Protein AF-A0A6S6TJH9-F1 (afdb_monomer)

Structure (mmCIF, N/CA/C/O backbone):
data_AF-A0A6S6TJH9-F1
#
_entry.id   AF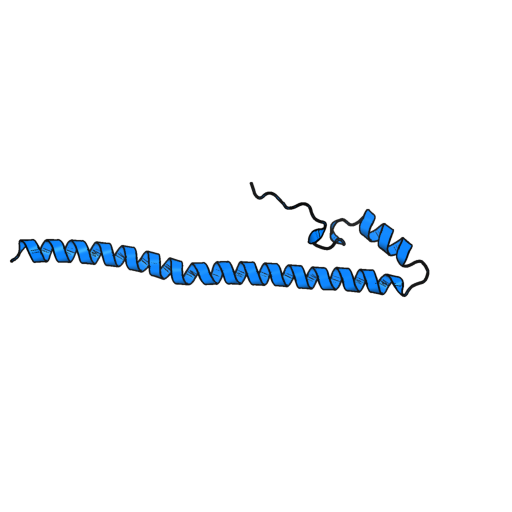-A0A6S6TJH9-F1
#
loop_
_atom_site.group_PDB
_atom_site.id
_atom_site.type_symbol
_atom_site.label_atom_id
_atom_site.label_alt_id
_atom_site.label_comp_id
_atom_site.label_asym_id
_atom_site.label_entity_id
_atom_site.label_seq_id
_atom_site.pdbx_PDB_ins_code
_atom_site.Cartn_x
_atom_site.Cartn_y
_atom_site.Cartn_z
_atom_site.occupancy
_atom_site.B_iso_or_equiv
_atom_site.auth_seq_id
_atom_site.auth_comp_id
_atom_site.auth_asym_id
_atom_site.auth_atom_id
_atom_site.pdbx_PDB_model_num
ATOM 1 N N . MET A 1 1 ? -28.033 -8.277 57.189 1.00 62.03 1 MET A N 1
ATOM 2 C CA . MET A 1 1 ? -28.218 -8.448 55.721 1.00 62.03 1 MET A CA 1
ATOM 3 C C . MET A 1 1 ? -28.247 -7.147 54.907 1.00 62.03 1 MET A C 1
ATOM 5 O O . MET A 1 1 ? -27.500 -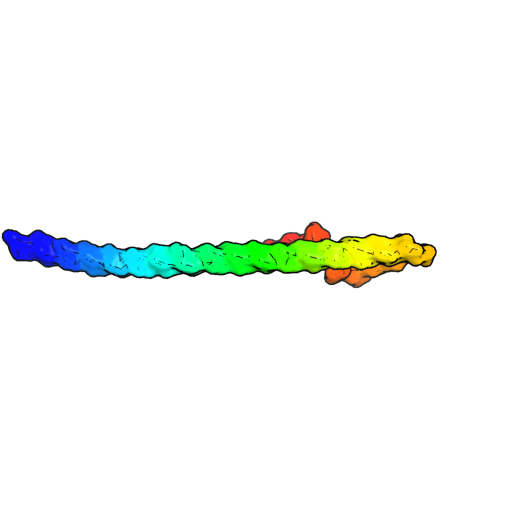7.060 53.939 1.00 62.03 1 MET A O 1
ATOM 9 N N . LYS A 1 2 ? -29.028 -6.115 55.274 1.00 70.25 2 LYS 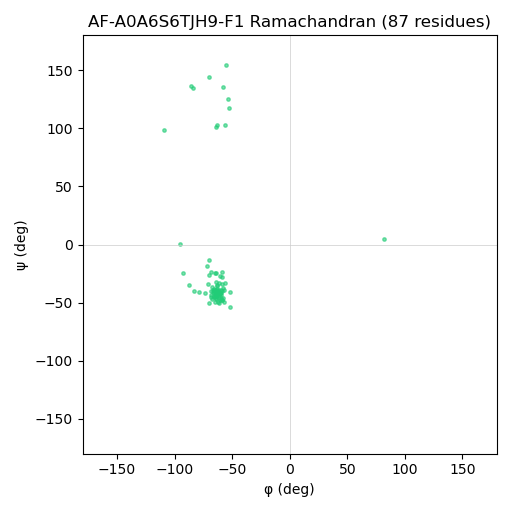A N 1
ATOM 10 C CA . LYS A 1 2 ? -29.228 -4.888 54.458 1.00 70.25 2 LYS A CA 1
ATOM 11 C C . LYS A 1 2 ? -27.941 -4.173 53.987 1.00 70.25 2 LYS A C 1
ATOM 13 O O . LYS A 1 2 ? -27.838 -3.804 52.822 1.00 70.25 2 LYS A O 1
ATOM 18 N N . ARG A 1 3 ? -26.907 -4.055 54.836 1.00 74.75 3 ARG A N 1
ATOM 19 C CA . ARG A 1 3 ? -25.610 -3.433 54.464 1.00 74.75 3 ARG A CA 1
ATOM 20 C C . ARG A 1 3 ? -24.834 -4.189 53.370 1.00 74.75 3 ARG A C 1
ATOM 22 O O . ARG A 1 3 ? -23.998 -3.590 52.696 1.00 74.75 3 ARG A O 1
ATOM 29 N N . ARG A 1 4 ? -25.071 -5.495 53.204 1.00 78.81 4 ARG A N 1
ATOM 30 C CA . ARG A 1 4 ? -24.416 -6.325 52.177 1.00 78.81 4 ARG A CA 1
ATOM 31 C C . ARG A 1 4 ? -25.066 -6.095 50.804 1.00 78.81 4 ARG A C 1
ATOM 33 O O . ARG A 1 4 ? -24.356 -5.883 49.828 1.00 78.81 4 ARG A O 1
ATOM 40 N N . LEU A 1 5 ? -26.397 -5.983 50.766 1.00 84.12 5 LEU A N 1
ATOM 41 C CA . LEU A 1 5 ? -27.173 -5.669 49.555 1.00 84.12 5 LEU A CA 1
ATOM 42 C C . LEU A 1 5 ? -26.831 -4.294 48.960 1.00 84.12 5 LEU A C 1
ATOM 44 O O . LEU A 1 5 ? -26.669 -4.166 47.750 1.00 84.12 5 LEU A O 1
ATOM 48 N N . VAL A 1 6 ? -26.652 -3.263 49.794 1.00 86.88 6 VAL A N 1
ATOM 49 C CA . VAL A 1 6 ? -26.283 -1.914 49.316 1.00 86.88 6 VAL A CA 1
ATOM 50 C C . VAL A 1 6 ? -24.890 -1.900 48.675 1.00 86.88 6 VAL A C 1
ATOM 52 O O . VAL A 1 6 ? -24.691 -1.255 47.643 1.00 86.88 6 VAL A O 1
ATOM 55 N N . ARG A 1 7 ? -23.932 -2.643 49.248 1.00 80.50 7 ARG A N 1
ATOM 56 C CA . ARG A 1 7 ? -22.589 -2.812 48.669 1.00 80.50 7 ARG A CA 1
ATOM 57 C C . ARG A 1 7 ? -22.645 -3.539 47.328 1.00 80.50 7 ARG A C 1
ATOM 59 O O . ARG A 1 7 ? -22.045 -3.064 46.369 1.00 80.50 7 ARG A O 1
ATOM 66 N N . PHE A 1 8 ? -23.431 -4.610 47.242 1.00 85.62 8 PHE A N 1
ATOM 67 C CA . PHE A 1 8 ? -23.624 -5.366 46.005 1.00 85.62 8 PHE A CA 1
ATOM 68 C C . PHE A 1 8 ? -24.263 -4.510 44.899 1.00 85.62 8 PHE A C 1
ATOM 70 O O . PHE A 1 8 ? -23.799 -4.492 43.763 1.00 85.62 8 PHE A O 1
ATOM 77 N N . ARG A 1 9 ? -25.263 -3.690 45.246 1.00 85.88 9 ARG A N 1
ATOM 78 C CA . ARG A 1 9 ? -25.895 -2.752 44.308 1.00 85.88 9 ARG A CA 1
ATOM 79 C C . ARG A 1 9 ? -24.916 -1.685 43.803 1.00 85.88 9 ARG A C 1
ATOM 81 O O . ARG A 1 9 ? -24.888 -1.421 42.602 1.00 85.88 9 ARG A O 1
ATOM 88 N N . LYS A 1 10 ? -24.083 -1.098 44.676 1.00 85.50 10 LYS A N 1
ATOM 89 C CA . LYS A 1 10 ? -23.016 -0.159 44.264 1.00 85.50 10 LYS A CA 1
ATOM 90 C C . LYS A 1 10 ? -21.959 -0.828 43.377 1.00 85.50 10 LYS A C 1
ATOM 92 O O . LYS A 1 10 ? -21.486 -0.195 42.439 1.00 85.50 10 LYS A O 1
ATOM 97 N N . PHE A 1 11 ? -21.603 -2.080 43.656 1.00 86.62 11 PHE A N 1
ATOM 98 C CA . PHE A 1 11 ? -20.689 -2.866 42.824 1.00 86.62 11 PHE A CA 1
ATOM 99 C C . PHE A 1 11 ? -21.280 -3.133 41.431 1.00 86.62 11 PHE A C 1
ATOM 101 O O . PHE A 1 11 ? -20.652 -2.785 40.437 1.00 86.62 11 PHE A O 1
ATOM 108 N N . SER A 1 12 ? -22.529 -3.608 41.351 1.00 82.81 12 SER A N 1
ATOM 109 C CA . SER A 1 12 ? -23.200 -3.884 40.068 1.00 82.81 12 SER A CA 1
ATOM 110 C C . SER A 1 12 ? -23.296 -2.653 39.156 1.00 82.81 12 SER A C 1
ATOM 112 O O . SER A 1 12 ? -23.092 -2.759 37.951 1.00 82.81 12 SER A O 1
ATOM 114 N N . ARG A 1 13 ? -23.534 -1.457 39.722 1.00 83.44 13 ARG A N 1
ATOM 115 C CA . ARG A 1 13 ? -23.568 -0.205 38.946 1.00 83.44 13 ARG A CA 1
ATOM 116 C C . ARG A 1 13 ? -22.206 0.174 38.376 1.00 83.44 13 ARG A C 1
ATOM 118 O O . ARG A 1 13 ? -22.154 0.655 37.251 1.00 83.44 13 ARG A O 1
ATOM 125 N N . ARG A 1 14 ? -21.123 -0.034 39.133 1.00 81.44 14 ARG A N 1
ATOM 126 C CA . ARG A 1 14 ? -19.760 0.231 38.648 1.00 81.44 14 ARG A CA 1
ATOM 127 C C . ARG A 1 14 ? -19.361 -0.752 37.548 1.00 81.44 14 ARG A C 1
ATOM 129 O O . ARG A 1 14 ? -18.880 -0.311 36.513 1.00 81.44 14 ARG A O 1
ATOM 136 N N . MET A 1 15 ? -19.672 -2.038 37.724 1.00 81.69 15 MET A N 1
ATOM 137 C CA . MET A 1 15 ? -19.439 -3.062 36.698 1.00 81.69 15 MET A CA 1
ATOM 138 C C . MET A 1 15 ? -20.214 -2.778 35.410 1.00 81.69 15 MET A C 1
ATOM 140 O O . MET A 1 15 ? -19.646 -2.886 34.334 1.00 81.69 15 MET A O 1
ATOM 144 N N . LYS A 1 16 ? -21.478 -2.337 35.498 1.00 80.25 16 LYS A N 1
ATOM 145 C CA . LYS A 1 16 ? -22.278 -1.984 34.313 1.00 80.25 16 LYS A CA 1
ATOM 146 C C . LYS A 1 16 ? -21.616 -0.900 33.454 1.00 80.25 16 LYS A C 1
ATOM 148 O O . LYS A 1 16 ? -21.686 -0.975 32.233 1.00 80.25 16 LYS A O 1
ATOM 153 N N . HIS A 1 17 ? -2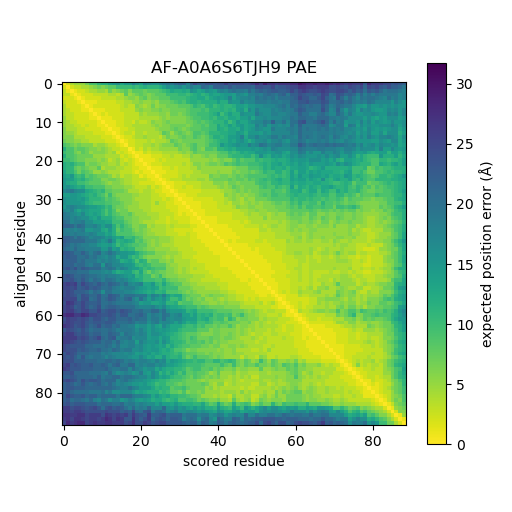0.999 0.105 34.076 1.00 79.31 17 HIS A N 1
ATOM 154 C CA . HIS A 1 17 ? -20.302 1.157 33.336 1.00 79.31 17 HIS A CA 1
ATOM 155 C C . HIS A 1 17 ? -18.980 0.674 32.734 1.00 79.31 17 HIS A C 1
ATOM 157 O O . HIS A 1 17 ? -18.730 0.981 31.574 1.00 79.31 17 HIS A O 1
ATOM 163 N N . GLY A 1 18 ? -18.185 -0.110 33.473 1.00 83.56 18 GLY A N 1
ATOM 164 C CA . GLY A 1 18 ? -16.949 -0.702 32.943 1.00 83.56 18 GLY A CA 1
ATOM 165 C C . GLY A 1 18 ? -17.213 -1.622 31.750 1.00 83.56 18 GLY A C 1
ATOM 166 O O . GLY A 1 18 ? -16.636 -1.432 30.686 1.00 83.56 18 GLY A O 1
ATOM 167 N N . LEU A 1 19 ? -18.200 -2.515 31.878 1.00 83.81 19 LEU A N 1
ATOM 168 C CA . LEU A 1 19 ? -18.573 -3.466 30.828 1.00 83.81 19 LEU A CA 1
ATOM 169 C C . LEU A 1 19 ? -19.050 -2.771 29.541 1.00 83.81 19 LEU A C 1
ATOM 171 O O . LEU A 1 19 ? -18.828 -3.268 28.445 1.00 83.81 19 LEU A O 1
ATOM 175 N N . HIS A 1 20 ? -19.711 -1.613 29.657 1.00 81.75 20 HIS A N 1
ATOM 176 C CA . HIS A 1 20 ? -20.167 -0.840 28.495 1.00 81.75 20 HIS A CA 1
ATOM 177 C C . HIS A 1 20 ? -19.010 -0.185 27.736 1.00 81.75 20 HIS A C 1
ATOM 179 O O . HIS A 1 20 ? -19.076 -0.056 26.516 1.00 81.75 20 HIS A O 1
ATOM 185 N N . ILE A 1 21 ? -17.966 0.239 28.452 1.00 83.38 21 ILE A N 1
ATOM 186 C CA . ILE A 1 21 ? -16.753 0.810 27.856 1.00 83.38 21 ILE A CA 1
ATOM 187 C C . ILE A 1 21 ? -15.977 -0.298 27.144 1.00 83.38 21 ILE A C 1
ATOM 189 O O . ILE A 1 21 ? -15.723 -0.174 25.952 1.00 83.38 21 ILE A O 1
ATOM 193 N N . GLU A 1 22 ? -15.729 -1.420 27.821 1.00 81.25 22 GLU A N 1
ATOM 194 C CA . GLU A 1 22 ? -15.056 -2.588 27.236 1.00 81.25 22 GLU A CA 1
ATOM 195 C C . GLU A 1 22 ? -15.817 -3.131 26.014 1.00 81.25 22 GLU A C 1
ATOM 197 O O . GLU A 1 22 ? -15.223 -3.469 24.989 1.00 81.25 22 GLU A O 1
ATOM 202 N N . TRP A 1 23 ? -17.153 -3.163 26.068 1.00 82.94 23 TRP A N 1
ATOM 203 C CA . TRP A 1 23 ? -17.972 -3.569 24.925 1.00 82.94 23 TRP A CA 1
ATOM 204 C C . TRP A 1 23 ? -17.862 -2.590 23.748 1.00 82.94 23 TRP A C 1
ATOM 206 O O . TRP A 1 23 ? -17.772 -3.008 22.596 1.00 82.94 23 TRP A O 1
ATOM 216 N N . LYS A 1 24 ? -17.826 -1.279 24.009 1.00 85.00 24 LYS A N 1
ATOM 217 C CA . LYS A 1 24 ? -17.587 -0.289 22.950 1.00 85.00 24 LYS A CA 1
ATOM 218 C C . LYS A 1 24 ? -16.197 -0.436 22.342 1.00 85.00 24 LYS A C 1
ATOM 220 O O . LYS A 1 24 ? -16.082 -0.486 21.121 1.00 85.00 24 LYS A O 1
ATOM 225 N N . GLU A 1 25 ? -15.167 -0.568 23.169 1.00 82.25 25 GLU A N 1
ATOM 226 C CA . GLU A 1 25 ? -13.783 -0.730 22.719 1.00 82.25 25 GLU A CA 1
ATOM 227 C C . GLU A 1 25 ? -13.609 -2.002 21.882 1.00 82.25 25 GLU A C 1
ATOM 229 O O . GLU A 1 25 ? -13.044 -1.953 20.790 1.00 82.25 25 GLU A O 1
ATOM 234 N N . THR A 1 26 ? -14.178 -3.129 22.315 1.00 83.88 26 THR A N 1
ATOM 235 C CA . THR A 1 26 ? -14.123 -4.395 21.560 1.00 83.88 26 THR A CA 1
ATOM 236 C C . THR A 1 26 ? -14.852 -4.338 20.218 1.00 83.88 26 THR A C 1
ATOM 238 O O . THR A 1 26 ? -14.491 -5.078 19.307 1.00 83.88 26 THR A O 1
ATOM 241 N N . VAL A 1 27 ? -15.834 -3.449 20.046 1.00 84.19 27 VAL A N 1
ATOM 242 C CA . VAL A 1 27 ? -16.519 -3.236 18.759 1.00 84.19 27 VAL A CA 1
ATOM 243 C C . VAL A 1 27 ? -15.799 -2.202 17.885 1.00 84.19 27 VAL A C 1
ATOM 245 O O . VAL A 1 27 ? -15.790 -2.327 16.656 1.00 84.19 27 VAL A O 1
ATOM 248 N N . GLU A 1 28 ? -15.206 -1.171 18.483 1.00 85.00 28 GLU A N 1
ATOM 249 C CA . GLU A 1 28 ? -14.566 -0.060 17.770 1.00 85.00 28 GLU A CA 1
ATOM 250 C C . GLU A 1 28 ? -13.132 -0.387 17.327 1.00 85.00 28 GLU A C 1
ATOM 252 O O . GLU A 1 28 ? -12.768 -0.088 16.186 1.00 85.00 28 GLU A O 1
ATOM 257 N N . ILE A 1 29 ? -12.337 -1.068 18.160 1.00 84.69 29 ILE A N 1
ATOM 258 C CA . ILE A 1 29 ? -10.941 -1.429 17.855 1.00 84.69 29 ILE A CA 1
ATOM 259 C C . ILE A 1 29 ? -10.833 -2.258 16.562 1.00 84.69 29 ILE A C 1
ATOM 261 O O . ILE A 1 29 ? -10.062 -1.867 15.679 1.00 84.69 29 ILE A O 1
ATOM 265 N N . PRO A 1 30 ? -11.622 -3.334 16.353 1.00 86.12 30 PRO A N 1
ATOM 266 C CA . PRO A 1 30 ? -11.537 -4.115 15.123 1.00 86.12 30 PRO A CA 1
ATOM 267 C C . PRO A 1 30 ? -11.914 -3.301 13.887 1.00 86.12 30 PRO 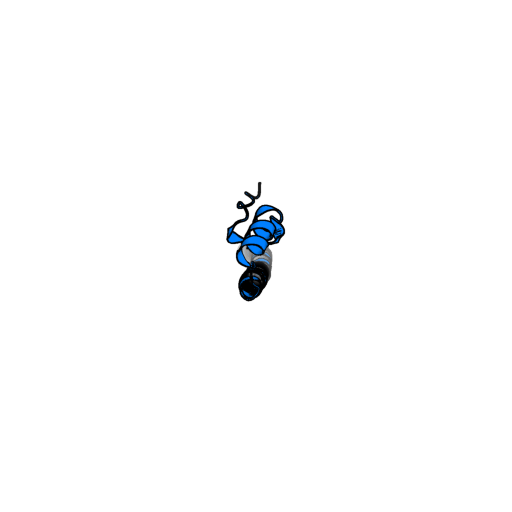A C 1
ATOM 269 O O . PRO A 1 30 ? -11.313 -3.480 12.833 1.00 86.12 30 PRO A O 1
ATOM 272 N N . LYS A 1 31 ? -12.876 -2.372 13.998 1.00 85.94 31 LYS A N 1
ATOM 273 C CA . LYS A 1 31 ? -13.258 -1.489 12.884 1.00 85.94 31 LYS A CA 1
ATOM 274 C C . LYS A 1 31 ? -12.121 -0.545 12.507 1.00 85.94 31 LYS A C 1
ATOM 276 O O . LYS A 1 31 ? -11.862 -0.350 11.321 1.00 85.94 31 LYS A O 1
ATOM 281 N N . LEU A 1 32 ? -11.430 0.021 13.495 1.00 86.38 32 LEU A N 1
ATOM 282 C CA . LEU A 1 32 ? -10.284 0.901 13.266 1.00 86.38 32 LEU A CA 1
ATOM 283 C C . LEU A 1 32 ? -9.110 0.146 12.635 1.00 86.38 32 LEU A C 1
ATOM 285 O O . LEU A 1 32 ? -8.527 0.641 11.671 1.00 86.38 32 LEU A O 1
ATOM 289 N N . ILE A 1 33 ? -8.797 -1.054 13.132 1.00 85.94 33 ILE A N 1
ATOM 290 C CA . ILE A 1 33 ? -7.752 -1.918 12.563 1.00 85.94 33 ILE A CA 1
ATOM 291 C C . ILE A 1 33 ? -8.108 -2.283 11.123 1.00 85.94 33 ILE A C 1
ATOM 293 O O . ILE A 1 33 ? -7.318 -2.028 10.218 1.00 85.94 33 ILE A O 1
ATOM 297 N N . LYS A 1 34 ? -9.337 -2.761 10.899 1.00 88.12 34 LYS A N 1
ATOM 298 C CA . LYS A 1 34 ? -9.861 -3.090 9.574 1.00 88.12 34 LYS A CA 1
ATOM 299 C C . LYS A 1 34 ? -9.672 -1.912 8.616 1.00 88.12 34 LYS A C 1
ATOM 301 O O . LYS A 1 34 ? -9.032 -2.054 7.582 1.00 88.12 34 LYS A O 1
ATOM 306 N N . ASN A 1 35 ? -10.144 -0.720 8.976 1.00 88.06 35 ASN A N 1
ATOM 307 C CA . ASN A 1 35 ? -10.014 0.466 8.126 1.00 88.06 35 ASN A CA 1
ATOM 308 C C . ASN A 1 35 ? -8.550 0.826 7.817 1.00 88.06 35 ASN A C 1
ATOM 310 O O . ASN A 1 35 ? -8.240 1.201 6.684 1.00 88.06 35 ASN A O 1
ATOM 314 N N . LYS A 1 36 ? -7.641 0.696 8.794 1.00 88.00 36 LYS A N 1
ATOM 315 C CA . LYS A 1 36 ? -6.199 0.905 8.585 1.00 88.00 36 LYS A CA 1
ATOM 316 C C . LYS A 1 36 ? -5.616 -0.116 7.604 1.00 88.00 36 LYS A C 1
ATOM 318 O O . LYS A 1 36 ? -4.869 0.272 6.707 1.00 88.00 36 LYS A O 1
ATOM 323 N N . GLU A 1 37 ? -5.986 -1.387 7.727 1.00 87.06 37 GLU A N 1
ATOM 324 C CA . GLU A 1 37 ? -5.539 -2.45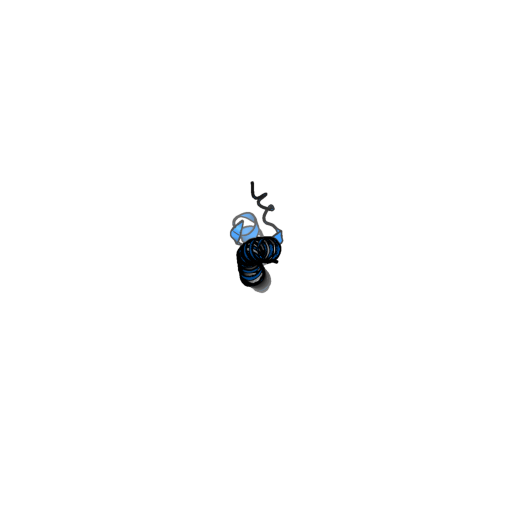1 6.823 1.00 87.06 37 GLU A CA 1
ATOM 325 C C . GLU A 1 37 ? -6.071 -2.266 5.403 1.00 87.06 37 GLU A C 1
ATOM 327 O O . GLU A 1 37 ? -5.287 -2.323 4.458 1.00 87.06 37 GLU A O 1
ATOM 332 N N . TYR A 1 38 ? -7.357 -1.941 5.231 1.00 86.50 38 TYR A N 1
ATOM 333 C CA . TYR A 1 38 ? -7.917 -1.643 3.907 1.00 86.50 38 TYR A CA 1
ATOM 334 C C . TYR A 1 38 ? -7.243 -0.437 3.259 1.00 86.50 38 TYR A C 1
ATOM 336 O O . TYR A 1 38 ? -6.964 -0.458 2.062 1.00 86.50 38 TYR A O 1
ATOM 344 N N . LYS A 1 39 ? -6.928 0.605 4.037 1.00 88.94 39 LYS A N 1
ATOM 345 C CA . LYS A 1 39 ? -6.183 1.763 3.530 1.00 88.94 39 LYS A CA 1
ATOM 346 C C . LYS A 1 39 ? -4.768 1.371 3.094 1.00 88.94 39 LYS A C 1
ATOM 348 O O . LYS A 1 39 ? -4.314 1.810 2.040 1.00 88.94 39 LYS A O 1
ATOM 353 N N . LYS A 1 40 ? -4.085 0.517 3.865 1.00 88.94 40 LYS A N 1
ATOM 354 C CA . LYS A 1 40 ? -2.759 -0.013 3.511 1.00 88.94 40 LYS A CA 1
ATOM 355 C C . LYS A 1 40 ? -2.816 -0.866 2.242 1.00 88.94 40 LYS A C 1
ATOM 357 O O . LYS A 1 40 ? -2.007 -0.655 1.345 1.00 88.94 40 LYS A O 1
ATOM 362 N N . ALA A 1 41 ? -3.796 -1.760 2.137 1.00 88.94 41 ALA A N 1
ATOM 363 C CA . ALA A 1 41 ? -4.018 -2.584 0.953 1.00 88.94 41 ALA A CA 1
ATOM 364 C C . ALA A 1 41 ? -4.334 -1.725 -0.284 1.00 88.94 41 ALA A C 1
ATOM 366 O O . ALA A 1 41 ? -3.759 -1.942 -1.346 1.00 88.94 41 ALA A O 1
ATOM 367 N N . GLY A 1 42 ? -5.171 -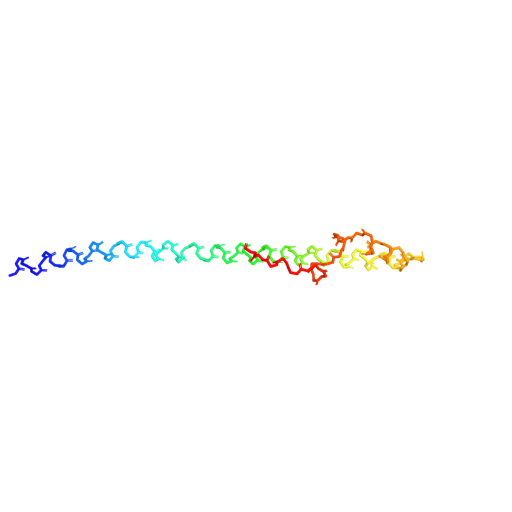0.691 -0.146 1.00 89.94 42 GLY A N 1
ATOM 368 C CA . GLY A 1 42 ? -5.461 0.255 -1.227 1.00 89.94 42 GLY A CA 1
ATOM 369 C C . GLY A 1 42 ? -4.214 0.996 -1.718 1.00 89.94 42 GLY A C 1
ATOM 370 O O . GLY A 1 42 ? -3.995 1.110 -2.924 1.00 89.94 42 GLY A O 1
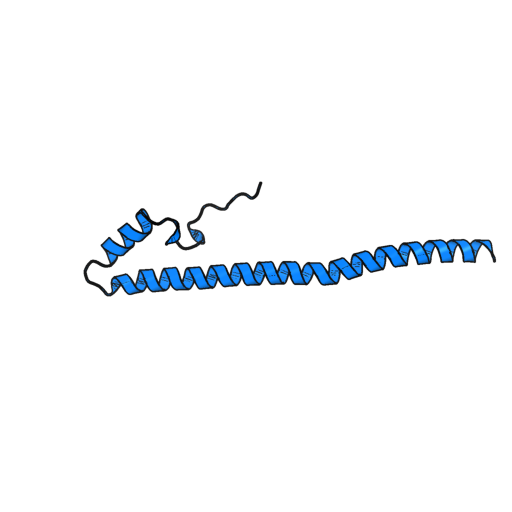ATOM 371 N N . ASN A 1 43 ? -3.348 1.427 -0.797 1.00 89.25 43 ASN A N 1
ATOM 372 C CA . ASN A 1 43 ? -2.065 2.036 -1.154 1.00 89.25 43 ASN A CA 1
ATOM 373 C C . ASN A 1 43 ? -1.134 1.048 -1.874 1.00 89.25 43 ASN A C 1
ATOM 375 O O . ASN A 1 43 ? -0.483 1.429 -2.842 1.00 89.25 43 ASN A O 1
ATOM 379 N N . GLN A 1 44 ? -1.099 -0.219 -1.450 1.00 89.88 44 GLN A N 1
ATOM 380 C CA . GLN A 1 44 ? -0.311 -1.259 -2.120 1.00 89.88 44 GLN A CA 1
ATOM 381 C C . GLN A 1 44 ? -0.806 -1.533 -3.543 1.00 89.88 44 GLN A C 1
ATOM 383 O O . GLN A 1 44 ? 0.005 -1.630 -4.458 1.00 89.88 44 GLN A O 1
ATOM 388 N N . VAL A 1 45 ? -2.123 -1.605 -3.760 1.00 92.12 45 VAL A N 1
ATOM 389 C CA . VAL A 1 45 ? -2.694 -1.758 -5.110 1.00 92.12 45 VAL A CA 1
ATOM 390 C C . VAL A 1 45 ? -2.295 -0.583 -6.002 1.00 92.12 45 VAL A C 1
ATOM 392 O O . VAL A 1 45 ? -1.879 -0.777 -7.142 1.00 92.12 45 VAL A O 1
ATOM 395 N N . LEU A 1 46 ? -2.368 0.639 -5.474 1.00 91.69 46 LEU A N 1
ATOM 396 C CA . LEU A 1 46 ? -1.968 1.841 -6.201 1.00 91.69 46 LEU A CA 1
ATOM 397 C C . LEU A 1 46 ? -0.470 1.837 -6.545 1.00 91.69 46 LEU A C 1
ATOM 399 O O . LEU A 1 46 ? -0.086 2.274 -7.630 1.00 91.69 46 LEU A O 1
ATOM 403 N N . ASP A 1 47 ? 0.373 1.301 -5.666 1.00 90.44 47 ASP A N 1
ATOM 404 C CA . ASP A 1 47 ? 1.796 1.119 -5.945 1.00 90.44 47 ASP A CA 1
ATOM 405 C C . ASP A 1 47 ? 2.059 0.067 -7.023 1.00 90.44 47 ASP A C 1
ATOM 407 O O . ASP A 1 47 ? 2.890 0.307 -7.899 1.00 90.44 47 ASP A O 1
ATOM 411 N N . ILE A 1 48 ? 1.323 -1.049 -7.020 1.00 92.19 48 ILE A N 1
ATOM 412 C CA . ILE A 1 48 ? 1.410 -2.065 -8.079 1.00 92.19 48 ILE A CA 1
ATOM 413 C C . ILE A 1 48 ? 1.075 -1.430 -9.431 1.00 92.19 48 ILE A C 1
ATOM 415 O O . ILE A 1 48 ? 1.852 -1.556 -10.370 1.00 92.19 48 ILE A O 1
ATOM 419 N N . VAL A 1 49 ? -0.015 -0.663 -9.523 1.00 92.06 49 VAL A N 1
ATOM 420 C CA . VAL A 1 49 ? -0.402 0.031 -10.765 1.00 92.06 49 VAL A CA 1
ATOM 421 C C . VAL A 1 49 ? 0.681 1.012 -11.230 1.00 92.06 49 VAL A C 1
ATOM 423 O O . VAL A 1 49 ? 1.003 1.068 -12.421 1.00 92.06 49 VAL A O 1
ATOM 426 N N . LYS A 1 50 ? 1.294 1.767 -10.311 1.00 89.25 50 LYS A N 1
ATOM 427 C CA . LYS A 1 50 ? 2.424 2.652 -10.643 1.00 89.25 50 LYS A CA 1
ATOM 428 C C . LYS A 1 50 ? 3.616 1.864 -11.177 1.00 89.25 50 LYS A C 1
ATOM 430 O O . LYS A 1 50 ? 4.178 2.241 -12.198 1.00 89.25 50 LYS A O 1
ATOM 435 N N . MET A 1 51 ? 3.987 0.764 -10.528 1.00 89.56 51 MET A N 1
ATOM 436 C CA . MET A 1 51 ? 5.103 -0.074 -10.971 1.00 89.56 51 MET A CA 1
ATOM 437 C C . MET A 1 51 ? 4.832 -0.717 -12.332 1.00 89.56 51 MET A C 1
ATOM 439 O O . MET A 1 51 ? 5.692 -0.672 -13.208 1.00 89.56 51 MET A O 1
ATOM 443 N N . THR A 1 52 ? 3.633 -1.261 -12.545 1.00 91.62 52 THR A N 1
ATOM 444 C CA . THR A 1 52 ? 3.239 -1.864 -13.823 1.00 91.62 52 THR A CA 1
ATOM 445 C C . THR A 1 52 ? 3.212 -0.832 -14.945 1.00 91.62 52 THR A C 1
ATOM 447 O O . THR A 1 52 ? 3.721 -1.106 -16.028 1.00 91.62 52 THR A O 1
ATOM 450 N N . SER A 1 53 ? 2.676 0.367 -14.701 1.00 86.81 53 SER A N 1
ATOM 451 C CA . SER A 1 53 ? 2.653 1.430 -15.715 1.00 86.81 53 SER A CA 1
ATOM 452 C C . SER A 1 53 ? 4.057 1.942 -16.053 1.00 86.81 53 SER A C 1
ATOM 454 O O . SER A 1 53 ? 4.369 2.099 -17.230 1.00 86.81 53 SER A O 1
ATOM 456 N N . LEU A 1 54 ? 4.938 2.109 -15.059 1.00 86.31 54 LEU A N 1
ATOM 457 C CA . LEU A 1 54 ? 6.356 2.421 -15.284 1.00 86.31 54 LEU A CA 1
ATOM 458 C C . LEU A 1 54 ? 7.059 1.319 -16.092 1.00 86.31 54 LEU A C 1
ATOM 460 O O . LEU A 1 54 ? 7.822 1.623 -17.004 1.00 86.31 54 LEU A O 1
ATOM 464 N N . GLY A 1 55 ? 6.773 0.048 -15.800 1.00 86.19 55 GLY A N 1
ATOM 465 C CA . GLY A 1 55 ? 7.300 -1.088 -16.559 1.00 86.19 55 GLY A CA 1
ATOM 466 C C . GLY A 1 55 ? 6.790 -1.135 -18.001 1.00 86.19 55 GLY A C 1
ATOM 467 O O . GLY A 1 55 ? 7.559 -1.409 -18.915 1.00 86.19 55 GLY A O 1
ATOM 468 N N . ALA A 1 56 ? 5.521 -0.799 -18.239 1.00 88.31 56 ALA A N 1
ATOM 469 C CA . ALA A 1 56 ? 4.943 -0.777 -19.582 1.00 88.31 56 ALA A CA 1
ATOM 470 C C . ALA A 1 56 ? 5.603 0.271 -20.497 1.00 88.31 56 ALA A C 1
ATOM 472 O O . ALA A 1 56 ? 5.750 0.036 -21.696 1.00 88.31 56 ALA A O 1
ATOM 473 N N . ILE A 1 57 ? 6.064 1.400 -19.941 1.00 86.50 57 ILE A N 1
ATOM 474 C CA . ILE A 1 57 ? 6.765 2.450 -20.701 1.00 86.50 57 ILE A CA 1
ATOM 475 C C . ILE A 1 57 ? 8.051 1.912 -21.351 1.00 86.50 57 ILE A C 1
ATOM 477 O O . ILE A 1 57 ? 8.445 2.395 -22.410 1.00 86.50 57 ILE A O 1
ATOM 481 N N . TRP A 1 58 ? 8.679 0.878 -20.783 1.00 87.81 58 TRP A N 1
ATOM 482 C CA . TRP A 1 58 ? 9.911 0.286 -21.318 1.00 87.81 58 TRP A CA 1
ATOM 483 C C . TRP A 1 58 ? 9.734 -0.491 -22.624 1.00 87.81 58 TRP A C 1
ATOM 485 O O . TRP A 1 58 ? 10.726 -0.774 -23.290 1.00 87.81 58 TRP A O 1
ATOM 495 N N . VAL A 1 59 ? 8.498 -0.799 -23.022 1.00 89.38 59 VAL A N 1
ATOM 496 C CA . VAL A 1 59 ? 8.206 -1.416 -24.327 1.00 89.38 59 VAL A CA 1
ATOM 497 C C . VAL A 1 59 ? 8.487 -0.438 -25.479 1.00 89.38 59 VAL A C 1
ATOM 499 O O . VAL A 1 59 ? 8.757 -0.856 -26.602 1.00 89.38 59 VAL A O 1
ATOM 502 N N . ILE A 1 60 ? 8.458 0.871 -25.210 1.00 88.56 60 ILE A N 1
ATOM 503 C CA . ILE A 1 60 ? 8.699 1.915 -26.208 1.00 88.56 60 ILE A CA 1
ATOM 504 C C . ILE A 1 60 ? 10.214 2.170 -26.325 1.00 88.56 60 ILE A C 1
ATOM 506 O O . ILE A 1 60 ? 10.886 2.310 -25.297 1.00 88.56 60 ILE A O 1
ATOM 510 N N . PRO A 1 61 ? 10.779 2.302 -27.543 1.00 89.00 61 PRO A N 1
ATOM 511 C CA . PRO A 1 61 ? 12.160 2.746 -27.722 1.00 89.00 61 PRO A CA 1
ATOM 512 C C . PRO A 1 61 ? 12.406 4.077 -26.997 1.00 89.00 61 PRO A C 1
ATOM 514 O O . PRO A 1 61 ? 11.676 5.045 -27.191 1.00 89.00 61 PRO A O 1
ATOM 517 N N . GLY A 1 62 ? 13.414 4.131 -26.122 1.00 87.25 62 GLY A N 1
ATOM 518 C CA . GLY A 1 62 ? 13.669 5.305 -25.271 1.00 87.25 62 GLY A CA 1
ATOM 519 C C . GLY A 1 62 ? 12.802 5.394 -24.003 1.00 87.25 62 GLY A C 1
ATOM 520 O O . GLY A 1 62 ? 12.934 6.346 -23.231 1.00 87.25 62 GLY A O 1
ATOM 521 N N . GLY A 1 63 ? 11.971 4.387 -23.723 1.00 89.56 63 GLY A N 1
ATOM 522 C CA . GLY A 1 63 ? 11.110 4.311 -22.542 1.00 89.56 63 GLY A CA 1
ATOM 523 C C . GLY A 1 63 ? 11.853 4.424 -21.210 1.00 89.56 63 GLY A C 1
ATOM 524 O O . GLY A 1 63 ? 11.348 5.038 -20.270 1.00 89.56 63 GLY A O 1
ATOM 525 N N . ALA A 1 64 ? 13.089 3.928 -21.130 1.00 87.88 64 ALA A N 1
ATOM 526 C CA . ALA A 1 64 ? 13.924 4.063 -19.936 1.00 87.88 64 ALA A CA 1
ATOM 527 C C . ALA A 1 64 ? 14.236 5.536 -19.602 1.00 87.88 64 ALA A C 1
ATOM 529 O O . ALA A 1 64 ? 14.175 5.937 -18.438 1.00 87.88 64 ALA A O 1
ATOM 530 N N . VAL A 1 65 ? 14.498 6.363 -20.621 1.00 90.00 65 VAL A N 1
ATOM 531 C CA . VAL A 1 65 ? 14.774 7.799 -20.455 1.00 90.00 65 VAL A CA 1
ATOM 532 C C . VAL A 1 65 ? 13.511 8.532 -20.002 1.00 90.00 65 VAL A C 1
ATOM 534 O O . VAL A 1 65 ? 13.551 9.290 -19.034 1.00 90.00 65 VAL A O 1
ATOM 537 N N . LEU A 1 66 ? 12.369 8.246 -20.634 1.00 88.25 66 LEU A N 1
ATOM 538 C CA . LEU A 1 66 ? 11.057 8.774 -20.234 1.00 88.25 66 LEU A CA 1
ATOM 539 C C . LEU A 1 66 ? 10.703 8.401 -18.790 1.00 88.25 66 LEU A C 1
ATOM 541 O O . LEU A 1 66 ? 10.313 9.260 -18.003 1.00 88.25 66 LEU A O 1
ATOM 545 N N . THR A 1 67 ? 10.904 7.138 -18.420 1.00 88.50 67 THR A N 1
ATOM 546 C CA . THR A 1 67 ? 10.672 6.631 -17.063 1.00 88.50 67 THR A CA 1
ATOM 547 C C . THR A 1 67 ? 11.540 7.372 -16.046 1.00 88.50 67 THR A C 1
ATOM 549 O O . THR A 1 67 ? 11.035 7.831 -15.021 1.00 88.50 67 THR A O 1
ATOM 552 N N . ALA A 1 68 ? 12.829 7.562 -16.344 1.00 87.44 68 ALA A N 1
ATOM 553 C CA . ALA A 1 68 ? 13.744 8.304 -15.481 1.00 87.44 68 ALA A CA 1
ATOM 554 C C . ALA A 1 68 ? 13.321 9.772 -15.309 1.00 87.44 68 ALA A C 1
ATOM 556 O O . ALA A 1 68 ? 13.354 10.288 -14.192 1.00 87.44 68 ALA A O 1
ATOM 557 N N . ILE A 1 69 ? 12.867 10.434 -16.380 1.00 89.62 69 ILE A N 1
ATOM 558 C CA . ILE A 1 69 ? 12.329 11.802 -16.326 1.00 89.62 69 ILE A CA 1
ATOM 559 C C . ILE A 1 69 ? 11.074 11.843 -15.442 1.00 89.62 69 ILE A C 1
ATOM 561 O O . ILE A 1 69 ? 11.002 12.654 -14.519 1.00 89.62 69 ILE A O 1
ATOM 565 N N . ILE A 1 70 ? 10.117 10.936 -15.656 1.00 88.50 70 ILE A N 1
ATOM 566 C CA . ILE A 1 70 ? 8.872 10.863 -14.875 1.00 88.50 70 ILE A CA 1
ATOM 567 C C . ILE A 1 70 ? 9.175 10.666 -13.386 1.00 88.50 70 ILE A C 1
ATOM 569 O O . ILE A 1 70 ? 8.651 11.398 -12.549 1.00 88.50 70 ILE A O 1
ATOM 573 N N . VAL A 1 71 ? 10.059 9.727 -13.040 1.00 88.50 71 VAL A N 1
ATOM 574 C CA . VAL A 1 71 ? 10.445 9.454 -11.647 1.00 88.50 71 VAL A CA 1
ATOM 575 C C . VAL A 1 71 ? 11.224 10.623 -11.032 1.00 88.50 71 VAL A C 1
ATOM 577 O O . VAL A 1 71 ? 11.054 10.925 -9.844 1.00 88.50 71 VAL A O 1
ATOM 580 N N . LYS A 1 72 ? 12.069 11.305 -11.816 1.00 87.75 72 LYS A N 1
ATOM 581 C CA . LYS A 1 72 ? 12.859 12.455 -11.358 1.00 87.75 72 LYS A CA 1
ATOM 582 C C . LYS A 1 72 ? 11.977 13.660 -11.042 1.00 87.75 72 LYS A C 1
ATOM 584 O O . LYS A 1 72 ? 12.143 14.239 -9.973 1.00 87.75 72 LYS A O 1
ATOM 589 N N . PHE A 1 73 ? 11.041 14.005 -11.926 1.00 87.56 73 PHE A N 1
ATOM 590 C CA . PHE A 1 73 ? 10.237 15.226 -11.809 1.00 87.56 73 PHE A CA 1
ATOM 591 C C . PHE A 1 73 ? 8.900 15.032 -11.080 1.00 87.56 73 PHE A C 1
ATOM 593 O O . PHE A 1 73 ? 8.392 15.980 -10.486 1.00 87.56 73 PHE A O 1
ATOM 600 N N . SER A 1 74 ? 8.333 13.822 -11.061 1.00 86.31 74 SER A N 1
ATOM 601 C CA . SER A 1 74 ? 7.077 13.535 -10.361 1.00 86.31 74 SER A CA 1
ATOM 602 C C . SER A 1 74 ? 7.309 12.674 -9.123 1.00 86.31 74 SER A C 1
ATOM 604 O O . SER A 1 74 ? 7.366 11.446 -9.182 1.00 86.31 74 SER A O 1
ATOM 606 N N . HIS A 1 75 ? 7.359 13.314 -7.952 1.00 81.94 75 HIS A N 1
ATOM 607 C CA . HIS A 1 75 ? 7.406 12.603 -6.669 1.00 81.94 75 HIS A CA 1
ATOM 608 C C . HIS A 1 75 ? 6.187 11.689 -6.464 1.00 81.94 75 HIS A C 1
ATOM 610 O O . HIS A 1 75 ? 6.323 10.597 -5.922 1.00 81.94 75 HIS A O 1
ATOM 616 N N . LYS A 1 76 ? 5.011 12.086 -6.972 1.00 82.50 76 LYS A N 1
ATOM 617 C CA . LYS A 1 76 ? 3.762 11.310 -6.864 1.00 82.50 76 LYS A CA 1
ATOM 618 C C . LYS A 1 76 ? 3.759 10.038 -7.714 1.00 82.50 76 LYS A C 1
ATOM 620 O O . LYS A 1 76 ? 3.042 9.098 -7.375 1.00 82.50 76 LYS A O 1
ATOM 625 N N . ALA A 1 77 ? 4.534 10.007 -8.800 1.00 81.75 77 ALA A N 1
ATOM 626 C CA . ALA A 1 77 ? 4.676 8.824 -9.647 1.00 81.75 77 ALA A CA 1
ATOM 627 C C . ALA A 1 77 ? 5.489 7.717 -8.962 1.00 81.75 77 ALA A C 1
ATOM 629 O O . ALA A 1 77 ? 5.391 6.553 -9.343 1.00 81.75 77 ALA A O 1
ATOM 630 N N . ARG A 1 78 ? 6.259 8.059 -7.921 1.00 84.88 78 ARG A N 1
ATOM 631 C CA . ARG A 1 78 ? 7.013 7.071 -7.157 1.00 84.88 78 ARG A CA 1
ATOM 632 C C . ARG A 1 78 ? 6.060 6.191 -6.336 1.00 84.88 78 ARG A C 1
ATOM 634 O O . ARG A 1 78 ? 5.042 6.687 -5.827 1.00 84.88 78 ARG A O 1
ATOM 641 N N . PRO A 1 79 ? 6.377 4.898 -6.186 1.00 85.06 79 PRO A N 1
ATOM 642 C CA . PRO A 1 79 ? 5.726 4.047 -5.198 1.00 85.06 79 PRO A CA 1
ATOM 643 C C . PRO A 1 79 ? 5.833 4.641 -3.787 1.00 85.06 79 PRO A C 1
ATOM 645 O O . PRO A 1 79 ? 6.756 5.411 -3.486 1.00 85.06 79 PRO A O 1
ATOM 648 N N . SER A 1 80 ? 4.895 4.288 -2.910 1.00 84.44 80 SER A N 1
ATOM 649 C CA . SER A 1 80 ? 4.850 4.801 -1.538 1.00 84.44 80 SER A CA 1
ATOM 650 C C . SER A 1 80 ? 6.125 4.489 -0.744 1.00 84.44 80 SER A C 1
ATOM 652 O O . SER A 1 80 ? 6.532 5.314 0.065 1.00 84.44 80 SER A O 1
ATOM 654 N N . ALA A 1 81 ? 6.835 3.400 -1.063 1.00 84.12 81 ALA A N 1
ATOM 655 C CA . ALA A 1 81 ? 8.115 3.026 -0.448 1.00 84.12 81 ALA A CA 1
ATOM 656 C C . ALA A 1 81 ? 9.239 4.072 -0.602 1.00 84.12 81 ALA A C 1
ATOM 658 O O . ALA A 1 81 ? 10.174 4.094 0.191 1.00 84.12 81 ALA A O 1
ATOM 659 N N . PHE A 1 82 ? 9.164 4.940 -1.616 1.00 84.38 82 PHE A N 1
ATOM 660 C CA . PHE A 1 82 ? 10.156 5.999 -1.855 1.00 84.38 82 PHE A CA 1
ATOM 661 C C . PHE A 1 82 ? 9.756 7.347 -1.249 1.00 84.38 82 PHE A C 1
ATOM 663 O O . PHE A 1 82 ? 10.460 8.343 -1.437 1.00 84.38 82 PHE A O 1
ATOM 670 N N . HIS A 1 83 ? 8.600 7.413 -0.588 1.00 84.56 83 HIS A N 1
ATOM 671 C CA . HIS A 1 83 ? 8.197 8.604 0.138 1.00 84.56 83 HIS A CA 1
ATOM 672 C C . HIS A 1 83 ? 8.838 8.558 1.529 1.00 84.56 83 HIS A C 1
ATOM 674 O O . HIS A 1 83 ? 8.804 7.504 2.163 1.00 84.56 83 HIS A O 1
ATOM 680 N N . PRO A 1 84 ? 9.420 9.668 2.017 1.00 81.56 84 PRO A N 1
ATOM 681 C CA . PRO A 1 84 ? 9.896 9.715 3.391 1.00 81.56 84 PRO A CA 1
ATOM 682 C C . PRO A 1 84 ? 8.718 9.419 4.320 1.00 81.56 84 PRO A C 1
ATOM 684 O O . PRO A 1 84 ? 7.620 9.949 4.103 1.00 81.56 84 PRO A O 1
ATOM 687 N N . GLU A 1 85 ? 8.932 8.567 5.327 1.00 76.94 85 GLU A N 1
ATOM 688 C CA . GLU A 1 85 ? 7.934 8.365 6.373 1.00 76.94 85 GLU A CA 1
ATOM 689 C C . GLU A 1 85 ? 7.572 9.737 6.932 1.00 76.94 85 GLU A C 1
ATOM 691 O O . GLU A 1 85 ? 8.423 10.465 7.453 1.00 76.94 85 GLU A O 1
ATOM 696 N N . LYS A 1 86 ? 6.300 10.117 6.782 1.00 69.19 86 LYS A N 1
ATOM 697 C CA . LYS A 1 86 ? 5.766 11.229 7.552 1.00 69.19 86 LYS A CA 1
ATOM 698 C C . LYS A 1 86 ? 5.842 10.762 8.996 1.00 69.19 86 LYS A C 1
ATOM 700 O O . LYS A 1 86 ? 5.024 9.942 9.401 1.00 69.19 86 LYS A O 1
ATOM 705 N N . LYS A 1 87 ? 6.848 11.227 9.739 1.00 50.94 87 LYS A N 1
ATOM 706 C CA . LYS A 1 87 ? 6.781 11.221 11.196 1.00 50.94 87 LYS A CA 1
ATOM 707 C C . LYS A 1 87 ? 5.519 12.010 11.525 1.00 50.94 87 LYS A C 1
ATOM 709 O O . LYS A 1 87 ? 5.472 13.214 11.290 1.00 50.94 87 LYS A O 1
ATOM 714 N N . GLU A 1 88 ? 4.460 11.293 11.873 1.00 52.78 88 GLU A N 1
ATOM 715 C CA . GLU A 1 88 ? 3.266 11.886 12.453 1.00 5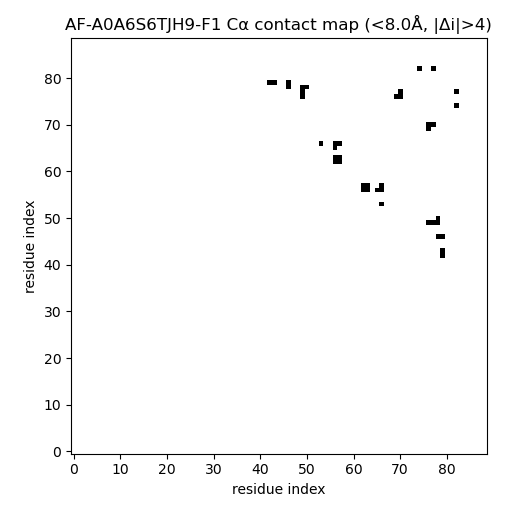2.78 88 GLU A CA 1
ATOM 716 C C . GLU A 1 88 ? 3.731 12.481 13.792 1.00 52.78 88 GLU A C 1
ATOM 718 O O . GLU A 1 88 ? 4.061 11.730 14.709 1.00 52.78 88 GLU A O 1
ATOM 723 N N . GLU A 1 89 ? 3.911 13.806 13.834 1.00 41.41 89 GLU A N 1
ATOM 724 C CA . GLU A 1 89 ? 3.926 14.582 15.083 1.00 41.41 89 GLU A CA 1
ATOM 725 C C . GLU A 1 89 ? 2.518 14.616 15.687 1.00 41.41 89 GLU A C 1
ATOM 727 O O . GLU A 1 89 ? 1.543 14.757 14.906 1.00 41.41 89 GLU A O 1
#

Foldseek 3Di:
DVVVVVVVVVVVVVVVVVVVVVVVCVVVVVVVVVVVVVVVVVLVVVLVVLVVVLVVLVVDVCSVVVSCVCVVPPVPSHRPVPDPPPPPD

Organism: NCBI:txid269237

Solvent-accessible surface area (backbone atoms only — not comparable to full-atom values): 5124 Å² total; per-residue (Å²): 113,72,76,58,55,55,52,51,53,55,48,52,57,53,50,54,54,53,53,52,50,54,52,48,47,66,59,48,51,57,52,55,52,48,53,52,50,53,52,50,51,53,52,50,53,54,27,48,52,42,52,51,53,55,54,58,40,52,76,43,92,66,19,64,60,54,45,51,51,46,53,70,75,31,71,81,64,45,45,69,88,78,51,78,80,76,78,82,126

Secondary structure (DSSP, 8-state):
-HHHHHHHHHHHHHHHHHHHHHHHHHHHHHHHHHHHHHHHHHHHHHHHHHHHHHHHHTTSTTHHHHHHHHHHH-GGGS-GGGSPP----

Sequence (89 aa):
MKRRLVRFRKFSRRMKHGLHIEWKETVEIPKLIKNKEYKKAGNQVLDIVKMTSLGAIWVIPGGAVLTAIIVKFSHKARPSAFHPEKKEE

pLDDT: mean 84.06, std 8.28, range [41.41, 92.19]

Mean predicted aligned error: 9.95 Å

Radius of gyration: 27.22 Å; Cα contacts (8 Å, |Δi|>4): 21; chains: 1; bounding box: 44×24×83 Å